Protein AF-A0A969FZQ0-F1 (afdb_monomer)

Radius of gyration: 13.55 Å; Cα contacts (8 Å, |Δi|>4): 76; chains: 1; bounding box: 37×31×41 Å

Secondary structure (DSSP, 8-state):
------HHHHHHHHTHHHHHHHHHTS-EEEEEE--S----SS-----SEEEEEEEGGG-EEEEEE---PPP-

Foldseek 3Di:
DDPDPPVVNVVCVVCVLVVCCVVVVAHWPDKDWDDQDPPDPPDPPRAPTKIWTQGPPRDIDIDGHHDDDDDD

Solvent-accessible surface area (backbone atoms only — not comparable to full-atom values): 4689 Å² total; per-residue (Å²): 130,83,80,67,78,50,70,66,60,52,49,45,65,77,43,42,59,63,49,49,23,66,73,68,72,44,68,61,76,47,70,42,83,40,84,74,70,80,91,59,100,70,75,87,77,76,49,76,42,31,34,41,33,35,33,74,90,84,39,72,49,77,48,75,42,72,83,87,71,88,82,129

Mean predicted aligned error: 8.18 Å

Nearest PDB structures (foldseek):
  2glx-assembly6_F  TM=4.904E-01  e=7.431E+00  Ensifer adhaerens
  6ahd-assembly1_v  TM=4.536E-01  e=6.970E+00  Homo sapiens

pLDDT: mean 78.25, std 18.03, range [32.03, 95.12]

Structure (mmCIF, N/CA/C/O backbone):
data_AF-A0A969FZQ0-F1
#
_entry.id   AF-A0A969FZQ0-F1
#
loop_
_atom_site.group_PDB
_atom_site.id
_atom_site.type_symbol
_atom_site.label_atom_id
_atom_site.label_alt_id
_atom_site.label_comp_id
_atom_site.label_asym_id
_atom_site.label_entity_id
_atom_site.label_seq_id
_atom_site.pdbx_PDB_ins_code
_atom_site.Cartn_x
_atom_site.Cartn_y
_atom_site.Cartn_z
_atom_site.occupancy
_atom_site.B_iso_or_equiv
_atom_site.auth_seq_id
_atom_site.auth_comp_id
_atom_site.auth_asym_id
_atom_site.auth_atom_id
_atom_site.pdbx_PDB_model_num
ATOM 1 N N . MET A 1 1 ? 23.446 -2.984 -10.998 1.00 32.03 1 MET A N 1
ATOM 2 C CA . MET A 1 1 ? 23.623 -1.727 -10.241 1.00 32.03 1 MET A CA 1
ATOM 3 C C . MET A 1 1 ? 22.464 -0.814 -10.601 1.00 32.03 1 MET A C 1
ATOM 5 O O . MET A 1 1 ? 22.213 -0.656 -11.786 1.00 32.03 1 MET A O 1
ATOM 9 N N . ALA A 1 2 ? 21.710 -0.392 -9.578 1.00 41.09 2 ALA A N 1
ATOM 10 C CA . ALA A 1 2 ? 20.519 0.467 -9.576 1.00 41.09 2 ALA A CA 1
ATOM 11 C C . ALA A 1 2 ? 19.780 0.621 -10.921 1.00 41.09 2 ALA A C 1
ATOM 13 O O . ALA A 1 2 ? 19.929 1.621 -11.619 1.00 41.09 2 ALA A O 1
ATOM 14 N N . LYS A 1 3 ? 18.942 -0.371 -11.256 1.00 48.66 3 LYS A N 1
ATOM 15 C CA . LYS A 1 3 ? 17.805 -0.154 -12.155 1.00 48.66 3 LYS A CA 1
ATOM 16 C C . LYS A 1 3 ? 16.903 0.801 -11.383 1.00 48.66 3 LYS A C 1
ATOM 18 O O . LYS A 1 3 ? 16.297 0.381 -10.406 1.00 48.66 3 LYS A O 1
ATOM 23 N N . THR A 1 4 ? 16.991 2.081 -11.718 1.00 49.06 4 THR A N 1
ATOM 24 C CA . THR A 1 4 ? 16.272 3.191 -11.095 1.00 49.06 4 THR A CA 1
ATOM 25 C C . THR A 1 4 ? 14.876 2.732 -10.702 1.00 49.06 4 THR A C 1
ATOM 27 O O . THR A 1 4 ? 14.167 2.192 -11.558 1.00 49.06 4 THR A O 1
ATOM 30 N N . ASP A 1 5 ? 14.497 2.892 -9.431 1.00 57.88 5 ASP A N 1
ATOM 31 C CA . ASP A 1 5 ? 13.097 2.741 -9.047 1.00 57.88 5 ASP A CA 1
ATOM 32 C C . ASP A 1 5 ? 12.274 3.552 -10.043 1.00 57.88 5 ASP A C 1
ATOM 34 O O . ASP A 1 5 ? 12.527 4.741 -10.246 1.00 57.88 5 ASP A O 1
ATOM 38 N N . SER A 1 6 ? 11.375 2.870 -10.756 1.00 71.44 6 SER A N 1
ATOM 39 C CA . SER A 1 6 ? 10.557 3.505 -11.785 1.00 71.44 6 SER A CA 1
ATOM 40 C C . SER A 1 6 ? 9.905 4.752 -11.176 1.00 71.44 6 SER A C 1
ATOM 42 O O . SER A 1 6 ? 9.395 4.654 -10.056 1.00 71.44 6 SER A O 1
ATOM 44 N N . PRO A 1 7 ? 9.868 5.905 -11.870 1.00 82.50 7 PRO A N 1
ATOM 45 C CA . PRO A 1 7 ? 9.195 7.106 -11.374 1.00 82.50 7 PRO A CA 1
ATOM 46 C C . PRO A 1 7 ? 7.772 6.833 -10.866 1.00 82.50 7 PRO A C 1
ATOM 48 O O . PRO A 1 7 ? 7.308 7.480 -9.935 1.00 82.50 7 PRO A O 1
ATOM 51 N N . LEU A 1 8 ? 7.107 5.816 -11.424 1.00 83.25 8 LEU A N 1
ATOM 52 C CA . LEU A 1 8 ? 5.797 5.356 -10.979 1.00 83.25 8 LEU A CA 1
ATOM 53 C C . LEU A 1 8 ? 5.820 4.678 -9.594 1.00 83.25 8 LEU A C 1
ATOM 55 O O . LEU A 1 8 ? 4.946 4.952 -8.779 1.00 83.25 8 LEU A O 1
ATOM 59 N N . LYS A 1 9 ? 6.837 3.858 -9.291 1.00 84.19 9 LYS A N 1
ATOM 60 C CA . LYS A 1 9 ? 7.034 3.265 -7.952 1.00 84.19 9 LYS A CA 1
ATOM 61 C C . LYS A 1 9 ? 7.293 4.343 -6.901 1.00 84.19 9 LYS A C 1
ATOM 63 O O . LYS A 1 9 ? 6.790 4.246 -5.783 1.00 84.19 9 LYS A O 1
ATOM 68 N N . GLN A 1 10 ? 8.058 5.377 -7.263 1.00 86.56 10 GLN A N 1
ATOM 69 C CA . GLN A 1 10 ? 8.294 6.525 -6.385 1.00 86.56 10 GLN A CA 1
ATOM 70 C C . GLN A 1 10 ? 7.031 7.363 -6.184 1.00 86.56 10 GLN A C 1
ATOM 72 O O . GLN A 1 10 ? 6.738 7.748 -5.057 1.00 86.56 10 GLN A O 1
ATOM 77 N N . LEU A 1 11 ? 6.258 7.603 -7.247 1.00 88.62 11 LEU A N 1
ATOM 78 C CA . LEU A 1 11 ? 4.983 8.312 -7.156 1.00 88.62 11 LEU A CA 1
ATOM 79 C C . LEU A 1 11 ? 4.012 7.593 -6.217 1.00 88.62 11 LEU A C 1
ATOM 81 O O . LEU A 1 11 ? 3.430 8.228 -5.344 1.00 88.62 11 LEU A O 1
ATOM 85 N N . VAL A 1 12 ? 3.881 6.271 -6.354 1.00 89.19 12 VAL A N 1
ATOM 86 C CA . VAL A 1 12 ? 3.036 5.478 -5.454 1.00 89.19 12 VAL A CA 1
ATOM 87 C C . VAL A 1 12 ? 3.527 5.571 -4.017 1.00 89.19 12 VAL A C 1
ATOM 89 O O . VAL A 1 12 ? 2.713 5.833 -3.145 1.00 89.19 12 VAL A O 1
ATOM 92 N N . LEU A 1 13 ? 4.833 5.453 -3.762 1.00 88.88 13 LEU A N 1
ATOM 93 C CA . LEU A 1 13 ? 5.407 5.645 -2.423 1.00 88.88 13 LEU A CA 1
ATOM 94 C C . LEU A 1 13 ? 5.059 7.011 -1.813 1.00 88.88 13 LEU A C 1
ATOM 96 O O . LEU A 1 13 ? 4.729 7.075 -0.634 1.00 88.88 13 LEU A O 1
ATOM 100 N N . MET A 1 14 ? 5.121 8.089 -2.599 1.00 92.44 14 MET A N 1
ATOM 101 C CA . MET A 1 14 ? 4.820 9.445 -2.123 1.00 92.44 14 MET A CA 1
ATOM 102 C C . MET A 1 14 ? 3.332 9.674 -1.845 1.00 92.44 14 MET A C 1
ATOM 104 O O . MET A 1 14 ? 2.998 10.492 -0.995 1.00 92.44 14 MET A O 1
ATOM 108 N N . CYS A 1 15 ? 2.449 8.978 -2.560 1.00 93.94 15 CYS A N 1
ATOM 109 C CA . CYS A 1 15 ? 1.001 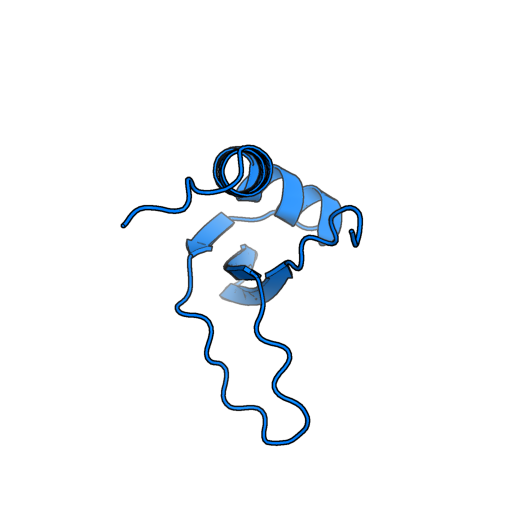9.175 -2.486 1.00 93.94 15 CYS A CA 1
ATOM 110 C C . CYS A 1 15 ? 0.270 7.980 -1.856 1.00 93.94 15 CYS A C 1
ATOM 112 O O . CYS A 1 15 ? -0.942 7.849 -2.027 1.00 93.94 15 CYS A O 1
ATOM 114 N N . ILE A 1 16 ? 0.983 7.074 -1.176 1.00 94.12 16 ILE A N 1
ATOM 115 C CA . ILE A 1 16 ? 0.417 5.777 -0.787 1.00 94.12 16 ILE A CA 1
ATOM 116 C C . ILE A 1 16 ? -0.724 5.909 0.227 1.00 94.12 16 ILE A C 1
ATOM 118 O O . ILE A 1 16 ? -1.673 5.135 0.162 1.00 94.12 16 ILE A O 1
ATOM 122 N N . GLU A 1 17 ? -0.670 6.890 1.129 1.00 94.69 17 GLU A N 1
ATOM 123 C CA . GLU A 1 17 ? -1.720 7.117 2.132 1.00 94.69 17 GLU A CA 1
ATOM 124 C C . GLU A 1 17 ? -3.032 7.569 1.478 1.00 94.69 17 GLU A C 1
ATOM 126 O O . GLU A 1 17 ? -4.089 6.978 1.724 1.00 94.69 17 GLU A O 1
ATOM 131 N N . ASP A 1 18 ? -2.954 8.547 0.572 1.00 95.00 18 ASP A N 1
ATOM 132 C CA . ASP A 1 18 ? -4.101 9.025 -0.205 1.00 95.00 18 ASP A CA 1
ATOM 133 C C . ASP A 1 18 ? -4.653 7.918 -1.109 1.00 95.00 18 ASP A C 1
ATOM 135 O O . ASP A 1 18 ? -5.865 7.702 -1.187 1.00 95.00 18 ASP A O 1
ATOM 139 N N . PHE A 1 19 ? -3.761 7.172 -1.767 1.00 93.69 19 PHE A N 1
ATOM 140 C CA . PHE A 1 19 ? -4.133 6.048 -2.616 1.00 93.69 19 PHE A CA 1
ATOM 141 C C . PHE A 1 19 ? -4.835 4.941 -1.823 1.00 93.69 19 PHE A C 1
ATOM 143 O O . PHE A 1 19 ? -5.871 4.443 -2.262 1.00 93.69 19 PHE A O 1
ATOM 150 N N . ALA A 1 20 ? -4.312 4.573 -0.651 1.00 94.75 20 ALA A N 1
ATOM 151 C CA . ALA A 1 20 ? -4.910 3.568 0.221 1.00 94.75 20 ALA A CA 1
ATOM 152 C C . ALA A 1 20 ? -6.278 4.024 0.745 1.00 94.75 20 ALA A C 1
ATOM 154 O O . ALA A 1 20 ? -7.220 3.233 0.738 1.00 94.75 20 ALA A O 1
ATOM 155 N N . THR A 1 21 ? -6.410 5.298 1.124 1.00 95.12 21 THR A N 1
ATOM 156 C CA . THR A 1 21 ? -7.683 5.892 1.562 1.00 95.12 21 THR A CA 1
ATOM 157 C C . THR A 1 21 ? -8.728 5.831 0.451 1.00 95.12 21 THR A C 1
ATOM 159 O O . THR A 1 21 ? -9.845 5.358 0.664 1.00 95.12 21 THR A O 1
ATOM 162 N N . TRP A 1 22 ? -8.358 6.252 -0.762 1.00 95.12 22 TRP A N 1
ATOM 163 C CA . TRP A 1 22 ? -9.235 6.191 -1.930 1.00 95.12 22 TRP A CA 1
ATOM 164 C C . TRP A 1 22 ? -9.640 4.753 -2.279 1.00 95.12 22 TRP A C 1
ATOM 166 O O . TRP A 1 22 ? -10.819 4.488 -2.504 1.00 95.12 22 TRP A O 1
ATOM 176 N N . LEU A 1 23 ? -8.679 3.824 -2.303 1.00 94.56 23 LEU A N 1
ATOM 177 C CA . LEU A 1 23 ? -8.903 2.438 -2.713 1.00 94.56 23 LEU A CA 1
ATOM 178 C C . LEU A 1 23 ? -9.768 1.663 -1.713 1.00 94.56 23 LEU A C 1
ATOM 180 O O . LEU A 1 23 ? -10.627 0.882 -2.120 1.00 94.56 23 LEU A O 1
ATOM 184 N N . LEU A 1 24 ? -9.522 1.847 -0.414 1.00 92.75 24 LEU A N 1
ATOM 185 C CA . LEU A 1 24 ? -10.218 1.118 0.648 1.00 92.75 24 LEU A CA 1
ATOM 186 C C . LEU A 1 24 ? -11.547 1.777 1.036 1.00 92.75 24 LEU A C 1
ATOM 188 O O . LEU A 1 24 ? -12.373 1.126 1.670 1.00 92.75 24 LEU A O 1
ATOM 192 N N . GLY A 1 25 ? -11.769 3.042 0.657 1.00 93.56 25 GLY A N 1
ATOM 193 C CA . GLY A 1 25 ? -12.968 3.795 1.033 1.00 93.56 25 GLY A CA 1
ATOM 194 C C . GLY A 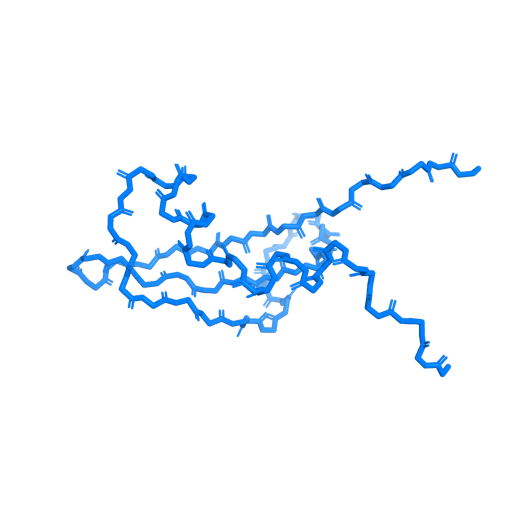1 25 ? -13.084 4.021 2.544 1.00 93.56 25 GLY A C 1
ATOM 195 O O . GLY A 1 25 ? -14.180 4.247 3.054 1.00 93.56 25 GLY A O 1
ATOM 196 N N . GLU A 1 26 ? -11.964 3.932 3.260 1.00 91.62 26 GLU A N 1
ATOM 197 C CA . GLU A 1 26 ? -11.870 4.026 4.712 1.00 91.62 26 GLU A CA 1
ATOM 198 C C . GLU A 1 26 ? -10.720 4.955 5.114 1.00 91.62 26 GLU A C 1
ATOM 200 O O . GLU A 1 26 ? -9.740 5.100 4.385 1.00 91.62 26 GLU A O 1
ATOM 205 N N . GLU A 1 27 ? -10.827 5.560 6.299 1.00 92.00 27 GLU A N 1
ATOM 206 C CA . GLU A 1 27 ? -9.758 6.382 6.868 1.00 92.00 27 GLU A CA 1
ATOM 207 C C . GLU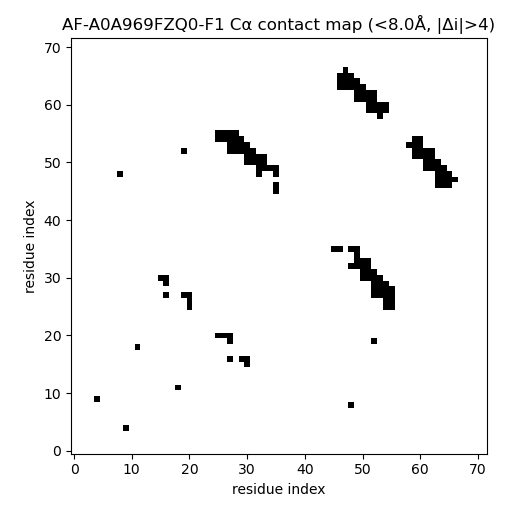 A 1 27 ? -8.527 5.523 7.201 1.00 92.00 27 GLU A C 1
ATOM 209 O O . GLU A 1 27 ? -8.589 4.582 8.005 1.00 92.00 27 GLU A O 1
ATOM 214 N N . VAL A 1 28 ? -7.400 5.873 6.580 1.00 94.38 28 VAL A N 1
ATOM 215 C CA . VAL A 1 28 ? -6.093 5.261 6.813 1.00 94.38 28 VAL A CA 1
ATOM 216 C C . VAL A 1 28 ? -5.347 6.052 7.881 1.00 94.38 28 VAL A C 1
ATOM 218 O O . VAL A 1 28 ? -5.184 7.261 7.768 1.00 94.38 28 VAL A O 1
ATOM 221 N N . GLN A 1 29 ? -4.877 5.361 8.918 1.00 94.75 29 GLN A N 1
ATOM 222 C CA . GLN A 1 29 ? -4.108 5.973 10.005 1.00 94.75 29 GLN A CA 1
ATOM 223 C C . GLN A 1 29 ? -2.606 5.979 9.732 1.00 94.75 29 GLN A C 1
ATOM 225 O O . GLN A 1 29 ? -1.905 6.889 10.160 1.00 94.75 29 GLN A O 1
ATOM 230 N N . ALA A 1 30 ? -2.106 4.930 9.080 1.00 93.06 30 ALA A N 1
ATOM 231 C CA . ALA A 1 30 ? -0.703 4.806 8.720 1.00 93.06 30 ALA A CA 1
ATOM 232 C C . ALA A 1 30 ? -0.531 3.801 7.583 1.00 93.06 30 ALA A C 1
ATOM 234 O O . ALA A 1 30 ? -1.260 2.805 7.504 1.00 93.06 30 ALA A O 1
ATOM 235 N N . VAL A 1 31 ? 0.490 4.017 6.759 1.00 93.56 31 VAL A N 1
ATOM 236 C CA . VAL A 1 31 ? 0.955 3.036 5.780 1.00 93.56 31 VAL A CA 1
ATOM 237 C C . VAL A 1 31 ? 2.454 2.829 5.939 1.00 93.56 31 VAL A C 1
ATOM 239 O O . VAL A 1 31 ? 3.218 3.785 6.025 1.00 93.56 31 VAL A O 1
ATOM 242 N N . ALA A 1 32 ? 2.888 1.572 5.956 1.00 91.25 32 ALA A N 1
ATOM 243 C CA . ALA A 1 32 ? 4.296 1.208 6.021 1.00 91.25 32 ALA A CA 1
ATOM 244 C C . ALA A 1 32 ? 4.658 0.256 4.871 1.00 91.25 32 ALA A C 1
ATOM 246 O O . ALA A 1 32 ? 3.903 -0.684 4.603 1.00 91.25 32 ALA A O 1
ATOM 247 N N . PRO A 1 33 ? 5.811 0.442 4.202 1.00 87.44 33 PRO A N 1
ATOM 248 C CA . PRO A 1 33 ? 6.348 -0.572 3.303 1.00 87.44 33 PRO A CA 1
ATOM 249 C C . PRO A 1 33 ? 6.559 -1.882 4.067 1.00 87.44 33 PRO A C 1
ATOM 251 O O . PRO A 1 33 ? 7.116 -1.874 5.167 1.00 87.44 33 PRO A O 1
ATOM 254 N N . ALA A 1 34 ? 6.144 -3.002 3.484 1.00 82.75 34 ALA A N 1
ATOM 255 C CA . ALA A 1 34 ? 6.371 -4.325 4.049 1.00 82.75 34 ALA A CA 1
ATOM 256 C C . ALA A 1 34 ? 7.265 -5.152 3.109 1.00 82.75 34 ALA A C 1
ATOM 258 O O . ALA A 1 34 ? 7.105 -5.078 1.888 1.00 82.75 34 ALA A O 1
ATOM 259 N N . PRO A 1 35 ? 8.224 -5.934 3.638 1.00 64.94 35 PRO A N 1
ATOM 260 C CA . PRO A 1 35 ? 9.020 -6.842 2.819 1.00 64.94 35 PRO A CA 1
ATOM 261 C C . PRO A 1 35 ? 8.098 -7.869 2.140 1.00 64.94 35 PRO A C 1
ATOM 263 O O . PRO A 1 35 ? 7.269 -8.499 2.794 1.00 64.94 35 PRO A O 1
ATOM 266 N N . GLY A 1 36 ? 8.219 -7.987 0.816 1.00 58.88 36 GLY A N 1
ATOM 267 C CA . GLY A 1 36 ? 7.231 -8.587 -0.090 1.00 58.88 36 GLY A CA 1
ATOM 268 C C . GLY A 1 36 ? 7.045 -10.108 -0.053 1.00 58.88 36 GLY A C 1
ATOM 269 O O . GLY A 1 36 ? 6.761 -10.696 -1.089 1.00 58.88 36 GLY A O 1
ATOM 270 N N . GLU A 1 37 ? 7.157 -10.762 1.102 1.00 48.66 37 GLU A N 1
ATOM 271 C CA . GLU A 1 37 ? 6.885 -12.199 1.232 1.00 48.66 37 GLU A CA 1
ATOM 272 C C . GLU A 1 37 ? 5.847 -12.485 2.318 1.00 48.66 37 GLU A C 1
ATOM 274 O O . GLU A 1 37 ? 6.160 -12.878 3.442 1.00 48.66 37 GLU A O 1
ATOM 279 N N . LEU A 1 38 ? 4.570 -12.389 1.949 1.00 48.88 38 LEU A N 1
ATOM 280 C CA . LEU A 1 38 ? 3.554 -13.188 2.623 1.00 48.88 38 LEU A CA 1
ATOM 281 C C . LEU A 1 38 ? 3.576 -14.579 1.997 1.00 48.88 38 LEU A C 1
ATOM 283 O O . LEU A 1 38 ? 3.197 -14.764 0.844 1.00 48.88 38 LEU A O 1
ATOM 287 N N . HIS A 1 39 ? 4.039 -15.556 2.772 1.00 44.91 39 HIS A N 1
ATOM 288 C CA . HIS A 1 39 ? 4.059 -16.965 2.406 1.00 44.91 39 HIS A CA 1
ATOM 289 C C . HIS A 1 39 ? 2.618 -17.465 2.189 1.00 44.91 39 HIS A C 1
ATOM 291 O O . HIS A 1 39 ? 1.979 -17.973 3.111 1.00 44.91 39 HIS A O 1
ATOM 297 N N . ARG A 1 40 ? 2.075 -17.313 0.977 1.00 46.09 40 ARG A N 1
ATOM 298 C CA . ARG A 1 40 ? 0.863 -18.013 0.539 1.00 46.09 40 ARG A CA 1
ATOM 299 C C . ARG A 1 40 ? 1.293 -19.127 -0.430 1.00 46.09 40 ARG A C 1
ATOM 301 O O . ARG A 1 40 ? 1.937 -18.828 -1.428 1.00 46.09 40 ARG A O 1
ATOM 308 N N . PRO A 1 41 ? 0.980 -20.407 -0.155 1.00 48.94 41 PRO A N 1
ATOM 309 C CA . PRO A 1 41 ? 1.613 -21.550 -0.823 1.00 48.94 41 PRO A CA 1
ATOM 310 C C . PRO A 1 41 ? 1.099 -21.861 -2.242 1.00 48.94 41 PRO A C 1
ATOM 312 O O . PRO A 1 41 ? 1.367 -22.944 -2.751 1.00 48.94 41 PRO A O 1
ATOM 315 N N . LEU A 1 42 ? 0.362 -20.965 -2.900 1.00 49.00 42 LEU A N 1
ATOM 316 C CA . LEU A 1 42 ? -0.125 -21.190 -4.262 1.00 49.00 42 LEU A CA 1
ATOM 317 C C . LEU A 1 42 ? 0.035 -19.907 -5.083 1.00 49.00 42 LEU A C 1
ATOM 319 O O . LEU A 1 42 ? -0.609 -18.907 -4.785 1.00 49.00 42 LEU A O 1
ATOM 323 N N . ASP A 1 43 ? 0.898 -19.998 -6.094 1.00 50.09 43 ASP A N 1
ATOM 324 C CA . ASP A 1 43 ? 1.326 -18.969 -7.049 1.00 50.09 43 ASP A CA 1
ATOM 325 C C . ASP A 1 43 ? 2.059 -17.748 -6.461 1.00 50.09 43 ASP A C 1
ATOM 327 O O . ASP A 1 43 ? 1.425 -16.809 -5.972 1.00 50.09 43 ASP A O 1
ATOM 331 N N . PRO A 1 44 ? 3.407 -17.702 -6.549 1.00 53.81 44 PRO A N 1
ATOM 332 C CA . PRO A 1 44 ? 4.169 -16.520 -6.185 1.00 53.81 44 PRO A CA 1
ATOM 333 C C . PRO A 1 44 ? 3.968 -15.445 -7.255 1.00 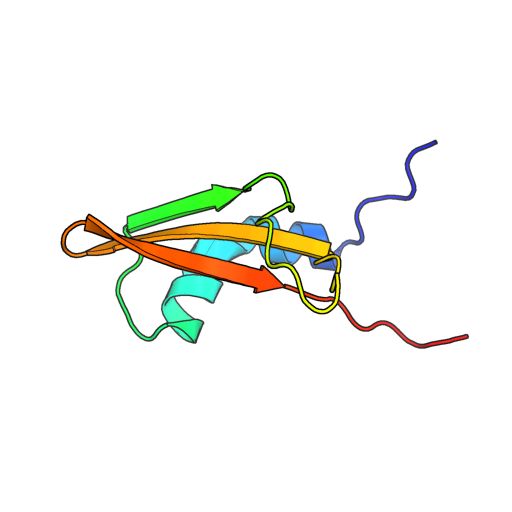53.81 44 PRO A C 1
ATOM 335 O O . PRO A 1 44 ? 4.748 -15.300 -8.193 1.00 53.81 44 PRO A O 1
ATOM 338 N N . VAL A 1 45 ? 2.906 -14.663 -7.104 1.00 54.81 45 VAL A N 1
ATOM 339 C CA . VAL A 1 45 ? 2.891 -13.301 -7.627 1.00 54.81 45 VAL A CA 1
ATOM 340 C C . VAL A 1 45 ? 3.900 -12.534 -6.769 1.00 54.81 45 VAL A C 1
ATOM 342 O O . VAL A 1 45 ? 3.713 -12.457 -5.557 1.00 54.81 45 VAL A O 1
ATOM 345 N N . GLN A 1 46 ? 5.011 -12.081 -7.361 1.00 64.69 46 GLN A N 1
ATOM 346 C CA . GLN A 1 46 ? 5.996 -11.219 -6.696 1.00 64.69 46 GLN A CA 1
ATOM 347 C C . GLN A 1 46 ? 5.581 -9.754 -6.898 1.00 64.69 46 GLN A C 1
ATOM 349 O O . GLN A 1 46 ? 5.985 -9.173 -7.907 1.00 64.69 46 GLN A O 1
ATOM 354 N N . PRO A 1 47 ? 4.811 -9.159 -5.963 1.00 67.88 47 PRO A N 1
ATOM 355 C CA . PRO A 1 47 ? 4.410 -7.763 -6.047 1.00 67.88 47 PRO A CA 1
ATOM 356 C C . PRO A 1 47 ? 5.602 -6.834 -6.162 1.00 67.88 47 PRO A C 1
ATOM 358 O O . PRO A 1 47 ? 6.553 -6.901 -5.381 1.00 67.88 47 PRO A O 1
ATOM 361 N N . ASP A 1 48 ? 5.499 -5.904 -7.105 1.00 78.38 48 ASP A N 1
ATOM 362 C CA . ASP A 1 48 ? 6.459 -4.824 -7.270 1.00 78.38 48 ASP A CA 1
ATOM 363 C C . ASP A 1 48 ? 6.624 -3.971 -6.003 1.00 78.38 48 ASP A C 1
ATOM 365 O O . ASP A 1 48 ? 7.732 -3.483 -5.754 1.00 78.38 48 ASP A O 1
ATOM 369 N N . GLN A 1 49 ? 5.537 -3.746 -5.252 1.00 85.81 49 GLN A N 1
ATOM 370 C CA . GLN A 1 49 ? 5.520 -3.071 -3.950 1.00 85.81 49 GLN A CA 1
ATOM 371 C C . GLN A 1 49 ? 4.437 -3.657 -3.030 1.00 85.81 49 GLN A C 1
ATOM 373 O O . GLN A 1 49 ? 3.316 -3.935 -3.463 1.00 85.81 49 GLN A O 1
ATOM 378 N N . VAL A 1 50 ? 4.763 -3.795 -1.741 1.00 88.88 50 VAL A N 1
ATOM 379 C CA . VAL A 1 50 ? 3.836 -4.255 -0.697 1.00 88.88 50 VAL A CA 1
ATOM 380 C C . VAL A 1 50 ? 3.774 -3.235 0.425 1.00 88.88 50 VAL A C 1
ATOM 382 O O . VAL A 1 50 ? 4.805 -2.754 0.901 1.00 88.88 50 VAL A O 1
ATOM 385 N N . PHE A 1 51 ? 2.557 -2.938 0.872 1.00 91.19 51 PHE A N 1
ATOM 386 C CA . PHE A 1 51 ? 2.306 -2.014 1.968 1.00 91.19 51 PHE A CA 1
ATOM 387 C C . PHE A 1 51 ? 1.378 -2.635 3.004 1.00 91.19 51 PHE A C 1
ATOM 389 O O . PHE A 1 51 ? 0.347 -3.217 2.663 1.00 91.19 51 PHE A O 1
ATOM 396 N N . GLN A 1 52 ? 1.727 -2.465 4.273 1.00 93.25 52 GLN A N 1
ATOM 397 C CA . GLN A 1 52 ? 0.830 -2.707 5.389 1.00 93.25 52 GLN A CA 1
ATOM 398 C C . GLN A 1 52 ? 0.105 -1.403 5.722 1.00 93.25 52 GLN A C 1
ATOM 400 O O . GLN A 1 52 ? 0.735 -0.375 5.963 1.00 93.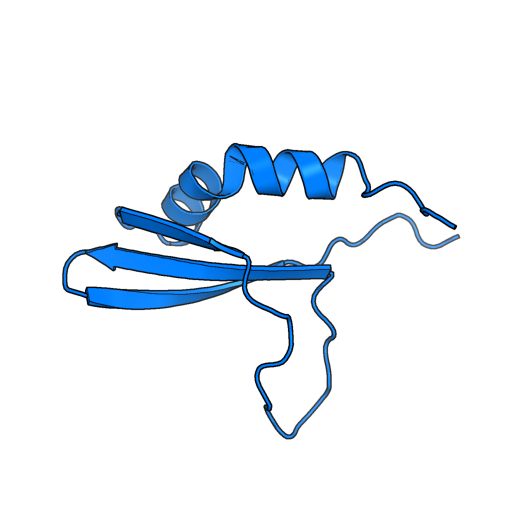25 52 GLN A O 1
ATOM 405 N N . VAL A 1 53 ? -1.221 -1.458 5.727 1.00 93.94 53 VAL A N 1
ATOM 406 C CA . VAL A 1 53 ? -2.110 -0.326 5.982 1.00 93.94 53 VAL A CA 1
ATOM 407 C C . VAL A 1 53 ? -2.788 -0.539 7.326 1.00 93.94 53 VAL A C 1
ATOM 409 O O . VAL A 1 53 ? -3.420 -1.574 7.543 1.00 93.94 53 VAL A O 1
ATOM 412 N N . THR A 1 54 ? -2.681 0.442 8.213 1.00 95.06 54 THR A N 1
ATOM 413 C CA . THR A 1 54 ? -3.421 0.487 9.475 1.00 95.06 54 THR A CA 1
ATOM 414 C C . THR A 1 54 ? -4.649 1.367 9.290 1.00 95.06 54 THR A C 1
ATOM 416 O O . THR A 1 54 ? -4.539 2.548 8.960 1.00 95.06 54 THR A O 1
ATOM 419 N N . LEU A 1 55 ? -5.822 0.782 9.498 1.00 93.12 55 LEU A N 1
ATOM 420 C CA . LEU A 1 55 ? -7.125 1.433 9.437 1.00 93.12 55 LEU A CA 1
ATOM 421 C C . LEU A 1 55 ? -7.623 1.754 10.848 1.00 93.12 55 LEU A C 1
ATOM 423 O O . LEU A 1 55 ? -7.105 1.256 11.852 1.00 93.12 55 LEU A O 1
ATOM 427 N N . ALA A 1 56 ? -8.694 2.540 10.931 1.00 88.88 56 ALA A N 1
ATOM 428 C CA . ALA A 1 56 ? -9.368 2.784 12.198 1.00 88.88 56 ALA A CA 1
ATOM 429 C C . ALA A 1 56 ? -9.777 1.475 12.908 1.00 88.88 56 ALA A C 1
ATOM 431 O O . ALA A 1 56 ? -10.235 0.508 12.283 1.00 88.88 56 ALA A O 1
ATOM 432 N N . ARG A 1 57 ? -9.692 1.501 14.248 1.00 85.12 57 ARG A N 1
ATOM 433 C CA . ARG A 1 57 ? -10.022 0.382 15.154 1.00 85.12 57 ARG A CA 1
ATOM 434 C C . ARG A 1 57 ? -9.085 -0.824 15.014 1.00 85.12 57 ARG A C 1
ATOM 436 O O . ARG A 1 57 ? 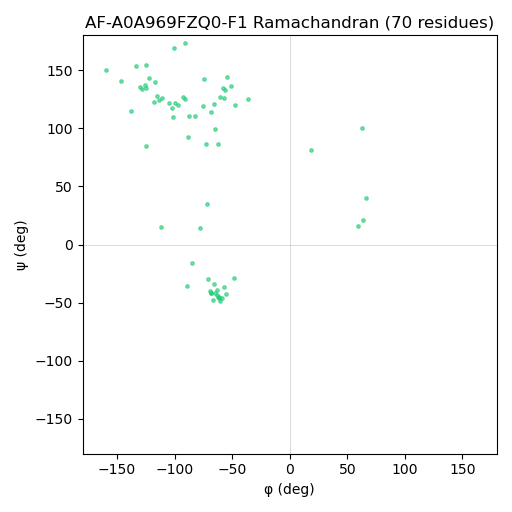-9.552 -1.958 15.037 1.00 85.12 57 ARG A O 1
ATOM 443 N N . GLU A 1 58 ? -7.786 -0.565 14.847 1.00 80.75 58 GLU A N 1
ATOM 444 C CA . GLU A 1 58 ? -6.716 -1.582 14.803 1.00 80.75 58 GLU A CA 1
ATOM 445 C C . GLU A 1 58 ? -6.872 -2.629 13.687 1.00 80.75 58 GLU A C 1
ATOM 447 O O . GLU A 1 58 ? -6.224 -3.677 13.696 1.00 80.75 58 GLU A O 1
ATOM 452 N N . ARG A 1 59 ? -7.718 -2.353 12.690 1.00 90.31 59 ARG A N 1
ATOM 453 C CA . ARG A 1 59 ? -7.819 -3.202 11.506 1.00 90.31 59 ARG A CA 1
ATOM 454 C C . ARG A 1 59 ? -6.608 -2.969 10.621 1.00 90.31 59 ARG A C 1
ATOM 456 O O . ARG A 1 59 ? -6.151 -1.840 10.462 1.00 90.31 59 ARG A O 1
ATOM 463 N N . THR A 1 60 ? -6.120 -4.0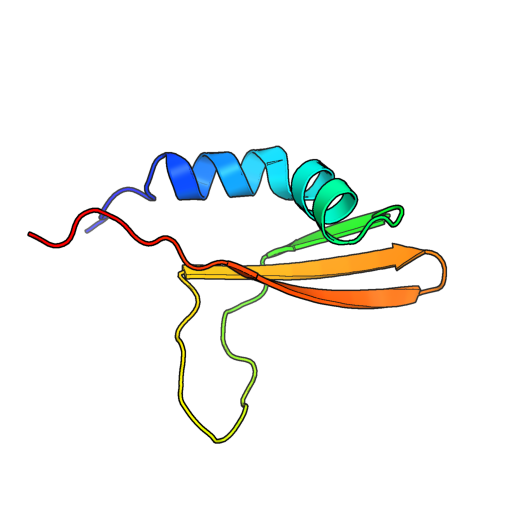37 10.010 1.00 91.38 60 THR A N 1
ATOM 464 C CA . THR A 1 60 ? -4.999 -3.970 9.078 1.00 91.38 60 THR A CA 1
ATOM 465 C C . THR A 1 60 ? -5.397 -4.533 7.723 1.00 91.38 60 THR A C 1
ATOM 467 O O . THR A 1 60 ? -6.167 -5.489 7.624 1.00 91.38 60 THR A O 1
ATOM 470 N N . ALA A 1 61 ? -4.874 -3.917 6.670 1.00 90.81 61 ALA A N 1
ATOM 471 C CA . ALA A 1 61 ? -4.967 -4.398 5.302 1.00 90.81 61 ALA A CA 1
ATOM 472 C C . ALA A 1 61 ? -3.562 -4.513 4.708 1.00 90.81 61 ALA A C 1
ATOM 474 O O . ALA A 1 61 ? -2.633 -3.825 5.132 1.00 90.81 61 ALA A O 1
ATOM 475 N N . VAL A 1 62 ? -3.406 -5.390 3.721 1.00 91.00 62 VAL A N 1
ATOM 476 C CA . VAL A 1 62 ? -2.163 -5.514 2.960 1.00 91.00 6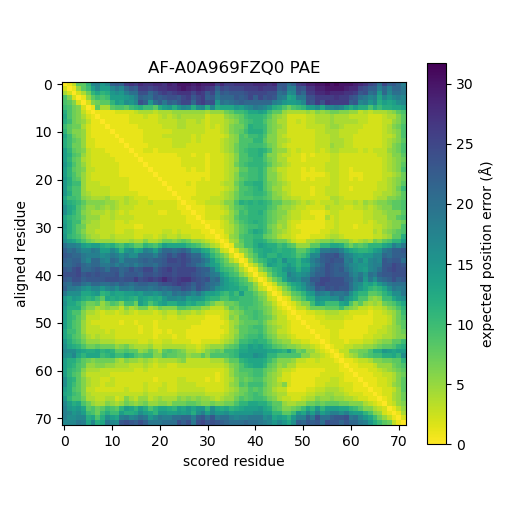2 VAL A CA 1
ATOM 477 C C . VAL A 1 62 ? -2.469 -5.181 1.511 1.00 91.00 62 VAL A C 1
ATOM 479 O O . VAL A 1 62 ? -3.336 -5.806 0.900 1.00 91.00 62 VAL A O 1
ATOM 482 N N . LEU A 1 63 ? -1.766 -4.188 0.973 1.00 90.38 63 LEU A N 1
ATOM 483 C CA . LEU A 1 63 ? -1.861 -3.800 -0.427 1.00 90.38 63 LEU A CA 1
ATOM 484 C C . LEU A 1 63 ? -0.690 -4.399 -1.198 1.00 90.38 63 LEU A C 1
ATOM 486 O O . LEU A 1 63 ? 0.469 -4.134 -0.882 1.00 90.38 63 LEU A O 1
ATOM 490 N N . HIS A 1 64 ? -1.012 -5.193 -2.216 1.00 89.12 64 HIS A N 1
ATOM 491 C CA . HIS A 1 64 ? -0.065 -5.677 -3.217 1.00 89.12 64 HIS A CA 1
ATOM 492 C C . HIS A 1 64 ? -0.256 -4.843 -4.481 1.00 89.12 64 HIS A C 1
ATOM 494 O O . HIS A 1 64 ? -1.345 -4.846 -5.058 1.00 89.12 64 HIS A O 1
ATOM 500 N N . ILE A 1 65 ? 0.780 -4.116 -4.891 1.00 86.38 65 ILE A N 1
ATOM 501 C CA . ILE A 1 65 ? 0.738 -3.247 -6.067 1.00 86.38 65 ILE A CA 1
ATOM 502 C C . ILE A 1 65 ? 1.686 -3.807 -7.120 1.00 86.38 65 ILE A C 1
ATOM 504 O O . ILE A 1 65 ? 2.872 -4.003 -6.863 1.00 86.38 65 ILE A O 1
ATOM 508 N N . GLU A 1 66 ? 1.129 -4.042 -8.305 1.00 84.44 66 GLU A N 1
ATOM 509 C CA . GLU A 1 66 ? 1.821 -4.549 -9.488 1.00 84.44 66 GLU A CA 1
ATOM 510 C C . GLU A 1 66 ? 1.798 -3.490 -10.584 1.00 84.44 66 GLU A C 1
ATOM 512 O O . GLU A 1 66 ? 0.726 -2.997 -10.953 1.00 84.44 66 GLU A O 1
ATOM 517 N N . PHE A 1 67 ? 2.957 -3.156 -11.149 1.00 79.69 67 PHE A N 1
ATOM 518 C CA . PHE A 1 67 ? 3.041 -2.199 -12.245 1.00 79.69 67 PHE A CA 1
ATOM 519 C C . PHE A 1 67 ? 3.205 -2.935 -13.571 1.00 79.69 67 PHE A C 1
ATOM 521 O O . PHE A 1 67 ? 4.260 -3.472 -13.897 1.00 79.69 67 PHE A O 1
ATOM 528 N N . GLN A 1 68 ? 2.161 -2.913 -14.396 1.00 74.81 68 GLN A N 1
ATOM 529 C CA . GLN A 1 68 ? 2.247 -3.423 -15.763 1.00 74.81 68 GLN A CA 1
ATOM 530 C C . GLN A 1 68 ? 2.736 -2.305 -16.695 1.00 74.81 68 GLN A C 1
ATOM 532 O O . GLN A 1 68 ? 2.032 -1.326 -16.934 1.00 74.81 68 GLN A O 1
ATOM 537 N N . GLY A 1 69 ? 3.962 -2.439 -17.207 1.00 68.69 69 GLY A N 1
ATOM 538 C CA . GLY A 1 69 ? 4.505 -1.578 -18.263 1.00 68.69 69 GLY A CA 1
ATOM 539 C C . GLY A 1 69 ? 4.239 -2.135 -19.6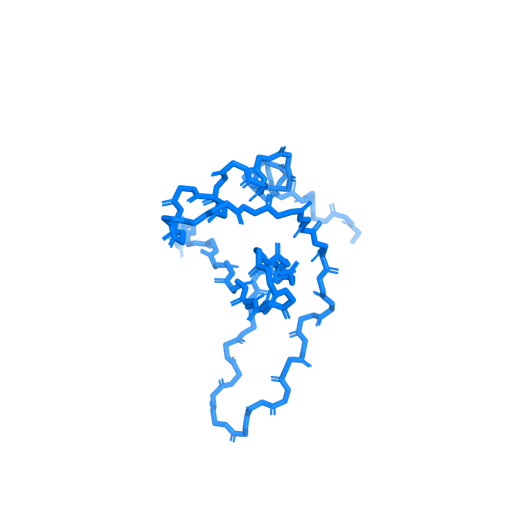70 1.00 68.69 69 GLY A C 1
ATOM 540 O O . GLY A 1 69 ? 3.782 -3.274 -19.806 1.00 68.69 69 GLY A O 1
ATOM 541 N N . PRO A 1 70 ? 4.560 -1.378 -20.736 1.00 62.06 70 PRO A N 1
ATOM 542 C CA . PRO A 1 70 ? 4.565 -1.923 -22.088 1.00 62.06 70 PRO A CA 1
ATOM 543 C C . PRO A 1 70 ? 5.508 -3.130 -22.142 1.00 62.06 70 PRO A C 1
ATOM 545 O O . PRO A 1 70 ? 6.674 -3.029 -21.756 1.00 62.06 70 PRO A O 1
ATOM 548 N N . ARG A 1 71 ? 5.008 -4.276 -22.610 1.00 53.38 71 ARG A N 1
ATOM 549 C CA . ARG A 1 71 ? 5.863 -5.417 -22.946 1.00 53.38 71 ARG A CA 1
ATOM 550 C C . ARG A 1 71 ? 6.552 -5.087 -24.269 1.00 53.38 71 ARG A C 1
ATOM 552 O O . ARG A 1 71 ? 5.856 -4.824 -25.248 1.00 53.38 71 ARG A O 1
ATOM 559 N N . SER A 1 72 ? 7.884 -5.021 -24.265 1.00 52.03 72 SER A N 1
ATOM 560 C CA . SER A 1 72 ? 8.665 -5.048 -25.509 1.00 52.03 72 SER A CA 1
ATOM 561 C C . SER A 1 72 ? 8.587 -6.422 -26.157 1.00 52.03 72 SER A C 1
ATOM 563 O O . SER A 1 72 ? 8.389 -7.410 -25.416 1.00 52.03 72 SER A O 1
#

Sequence (72 aa):
MAKTDSPLKQLVLMCIEDFATWLLGEEVQAVAPAPGELHRPLDPVQPDQVFQVTLARERTAVLHIEFQGPRS